Protein AF-A0A7W6S055-F1 (afdb_monomer)

Secondary structure (DSSP, 8-state):
-EE-SSHHHHHHHHHHSPTTS-EEEEPPTTHHHHH-TTHHHHHHHHHHHHHHHH-TTSPPPPEEEEEE-TT-HHHHHHHHHH----TTEEEEEEE-TTS-HHHHHHHHHHHHTTT-EEEEGGGS--

Structure (mmCIF, N/CA/C/O backbone):
data_AF-A0A7W6S055-F1
#
_entry.id   AF-A0A7W6S055-F1
#
loop_
_atom_site.group_PDB
_atom_site.id
_atom_site.type_symbol
_atom_site.label_atom_id
_atom_site.label_alt_id
_atom_site.label_comp_id
_atom_site.label_asym_id
_atom_site.label_entity_id
_atom_site.label_seq_id
_atom_site.pdbx_PDB_ins_code
_atom_site.Cartn_x
_atom_site.Cartn_y
_atom_site.Cartn_z
_atom_site.occupancy
_atom_site.B_iso_or_equiv
_atom_site.auth_seq_id
_atom_site.auth_comp_id
_atom_site.auth_asym_id
_atom_site.auth_atom_id
_atom_site.pdbx_PDB_model_num
ATOM 1 N N . MET A 1 1 ? 4.826 -8.029 9.706 1.00 84.44 1 MET A N 1
ATOM 2 C CA . MET A 1 1 ? 3.948 -7.533 8.625 1.00 84.44 1 MET A CA 1
ATOM 3 C C . MET A 1 1 ? 2.765 -8.477 8.497 1.00 84.44 1 MET A C 1
ATOM 5 O O . MET A 1 1 ? 2.973 -9.673 8.652 1.00 84.44 1 MET A O 1
ATOM 9 N N . VAL A 1 2 ? 1.556 -7.957 8.282 1.00 89.56 2 VAL A N 1
ATOM 10 C CA . VAL A 1 2 ? 0.316 -8.749 8.186 1.00 89.56 2 VAL A CA 1
ATOM 11 C C . VAL A 1 2 ? -0.125 -8.834 6.718 1.00 89.56 2 VAL A C 1
ATOM 13 O O . VAL A 1 2 ? -0.285 -7.783 6.100 1.00 89.56 2 VAL A O 1
ATOM 16 N N . PRO A 1 3 ? -0.303 -10.028 6.128 1.00 91.19 3 PRO A N 1
ATOM 17 C CA . PRO A 1 3 ? -0.855 -10.139 4.782 1.00 91.19 3 PRO A CA 1
ATOM 18 C C . PRO A 1 3 ? -2.343 -9.766 4.788 1.00 91.19 3 PRO A C 1
ATOM 20 O O . PRO A 1 3 ? -3.074 -10.168 5.692 1.00 91.19 3 PRO A O 1
ATOM 23 N N . ILE A 1 4 ? -2.787 -9.018 3.781 1.00 93.38 4 ILE A N 1
ATOM 24 C CA . ILE A 1 4 ? -4.198 -8.672 3.571 1.00 93.38 4 ILE A CA 1
ATOM 25 C C . ILE A 1 4 ? -4.603 -9.043 2.145 1.00 93.38 4 ILE A C 1
ATOM 27 O O . ILE A 1 4 ? -3.863 -8.756 1.209 1.00 93.38 4 ILE A O 1
ATOM 31 N N . ALA A 1 5 ? -5.766 -9.666 1.958 1.00 88.31 5 ALA A N 1
ATOM 32 C CA . ALA A 1 5 ? -6.339 -9.905 0.633 1.00 88.31 5 ALA A CA 1
ATOM 33 C C . ALA A 1 5 ? -7.284 -8.770 0.206 1.00 88.31 5 ALA A C 1
ATOM 35 O O . ALA A 1 5 ? -7.487 -8.548 -0.987 1.00 88.31 5 ALA A O 1
ATOM 36 N N . GLY A 1 6 ? -7.840 -8.019 1.164 1.00 90.50 6 GLY A N 1
ATOM 37 C CA . GLY A 1 6 ? -8.770 -6.931 0.877 1.00 90.50 6 GLY A CA 1
ATOM 38 C C . GLY A 1 6 ? -9.131 -6.052 2.081 1.00 90.50 6 GLY A C 1
ATOM 39 O O . GLY A 1 6 ? -8.490 -6.134 3.132 1.00 90.50 6 GLY A O 1
ATOM 40 N N . PRO A 1 7 ? -10.159 -5.193 1.930 1.00 93.69 7 PRO A N 1
ATOM 41 C CA . PRO A 1 7 ? -10.564 -4.226 2.953 1.00 93.69 7 PRO A CA 1
ATOM 42 C C . PRO A 1 7 ? -10.958 -4.841 4.300 1.00 93.69 7 PRO A C 1
ATOM 44 O O . PRO A 1 7 ? -10.636 -4.271 5.341 1.00 93.69 7 PRO A O 1
ATOM 47 N N . ASP A 1 8 ? -11.627 -5.996 4.292 1.00 94.75 8 ASP A N 1
ATOM 48 C CA . ASP A 1 8 ? -12.095 -6.647 5.521 1.00 94.75 8 ASP A CA 1
ATOM 49 C C . ASP A 1 8 ? -10.923 -7.168 6.365 1.00 94.75 8 ASP A C 1
ATOM 51 O O . ASP A 1 8 ? -10.887 -6.948 7.578 1.00 94.75 8 ASP A O 1
ATOM 55 N N . ASP A 1 9 ? -9.912 -7.762 5.722 1.00 95.75 9 ASP A N 1
ATOM 56 C CA . ASP A 1 9 ? -8.680 -8.199 6.390 1.00 95.75 9 ASP A CA 1
ATOM 57 C C . ASP A 1 9 ? -7.925 -7.013 6.992 1.00 95.75 9 ASP A C 1
ATOM 59 O O . ASP A 1 9 ? -7.429 -7.081 8.118 1.00 95.75 9 ASP A O 1
ATOM 63 N N . LEU A 1 10 ? -7.863 -5.898 6.256 1.00 96.19 10 LEU A N 1
ATOM 64 C CA . LEU A 1 10 ? -7.245 -4.667 6.733 1.00 96.19 10 LEU A CA 1
ATOM 65 C C . LEU A 1 10 ? -7.980 -4.112 7.957 1.00 96.19 10 LEU A C 1
ATOM 67 O O . LEU A 1 10 ? -7.331 -3.721 8.928 1.00 96.19 10 LEU A O 1
ATOM 71 N N . LEU A 1 11 ? -9.315 -4.087 7.935 1.00 96.50 11 LEU A N 1
ATOM 72 C CA . LEU A 1 11 ? -10.108 -3.634 9.073 1.00 96.50 11 LEU A CA 1
ATOM 73 C C . LEU A 1 11 ? -9.876 -4.534 10.293 1.00 96.50 11 LEU A C 1
ATOM 75 O O . LEU A 1 11 ? -9.621 -4.024 11.384 1.00 96.50 11 LEU A O 1
ATOM 79 N N . ALA A 1 12 ? -9.902 -5.856 10.112 1.00 96.56 12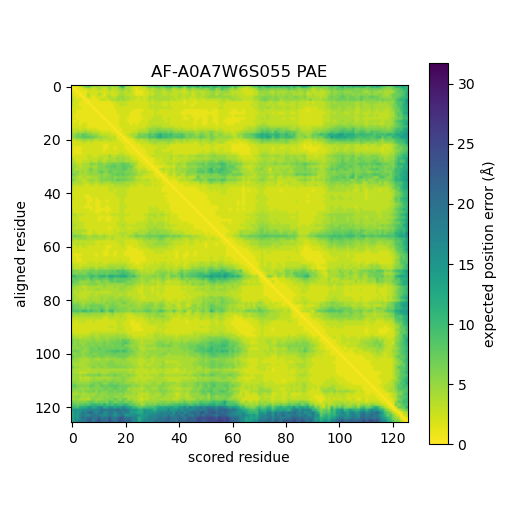 ALA A N 1
ATOM 80 C CA . ALA A 1 12 ? -9.635 -6.811 11.183 1.00 96.56 12 ALA A CA 1
ATOM 81 C C . ALA A 1 12 ? -8.229 -6.620 11.780 1.00 96.56 12 ALA A C 1
ATOM 83 O O . ALA A 1 12 ? -8.075 -6.535 13.002 1.00 96.56 12 ALA A O 1
ATOM 84 N N . ALA A 1 13 ? -7.210 -6.469 10.929 1.00 96.19 13 ALA A N 1
ATOM 85 C CA . ALA A 1 13 ? -5.837 -6.216 11.355 1.00 96.19 13 ALA A CA 1
ATOM 86 C C . ALA A 1 13 ? -5.697 -4.875 12.098 1.00 96.19 13 ALA A C 1
ATOM 88 O O . ALA A 1 13 ? -5.016 -4.801 13.121 1.00 96.19 13 ALA A O 1
ATOM 89 N N . ALA A 1 14 ? -6.373 -3.824 11.629 1.00 95.00 14 ALA A N 1
ATOM 90 C CA . ALA A 1 14 ? -6.360 -2.509 12.263 1.00 95.00 14 ALA A CA 1
ATOM 91 C C . ALA A 1 14 ? -7.051 -2.502 13.634 1.00 95.00 14 ALA A C 1
ATOM 93 O O . ALA A 1 14 ? -6.581 -1.832 14.554 1.00 95.00 14 ALA A O 1
ATOM 94 N N . LEU A 1 15 ? -8.125 -3.276 13.810 1.00 95.31 15 LEU A N 1
ATOM 95 C CA . LEU A 1 15 ? -8.798 -3.421 15.104 1.00 95.31 15 LEU A CA 1
ATOM 96 C C . LEU A 1 15 ? -7.932 -4.167 16.127 1.00 95.31 15 LEU A C 1
ATOM 98 O O . LEU A 1 15 ? -7.928 -3.800 17.307 1.00 95.31 15 LEU A O 1
ATOM 102 N N . ALA A 1 16 ? -7.180 -5.171 15.666 1.00 94.75 16 ALA A N 1
ATOM 103 C CA . ALA A 1 16 ? -6.243 -5.945 16.477 1.00 94.75 16 ALA A CA 1
ATOM 104 C C . ALA A 1 16 ? -4.921 -5.206 16.768 1.00 94.75 16 ALA A C 1
ATOM 106 O O . ALA A 1 16 ? -4.160 -5.630 17.640 1.00 94.75 16 ALA A O 1
ATOM 107 N N . ALA A 1 17 ? -4.632 -4.111 16.058 1.00 92.25 17 ALA A N 1
ATOM 108 C CA . ALA A 1 17 ? -3.391 -3.368 16.218 1.00 92.25 17 ALA A CA 1
ATOM 109 C C . ALA A 1 17 ? -3.292 -2.707 17.612 1.00 92.25 17 ALA A C 1
ATOM 111 O O . ALA A 1 17 ? -4.261 -2.086 18.077 1.00 92.25 17 ALA A O 1
ATOM 112 N N . PRO A 1 18 ? -2.118 -2.775 18.272 1.00 88.00 18 PRO A N 1
ATOM 113 C CA . PRO A 1 18 ? -1.864 -2.036 19.503 1.00 88.00 18 PRO A CA 1
ATOM 114 C C . PRO A 1 18 ? -2.034 -0.526 19.309 1.00 88.00 18 PRO A C 1
ATOM 116 O O . PRO A 1 18 ? -1.655 0.033 18.278 1.00 88.00 18 PRO A O 1
ATOM 119 N N . ALA A 1 19 ? -2.566 0.156 20.325 1.00 84.25 19 ALA A N 1
ATOM 120 C CA . ALA A 1 19 ? -2.735 1.604 20.283 1.00 84.25 19 ALA A CA 1
ATOM 121 C C . ALA A 1 19 ? -1.383 2.317 20.098 1.00 84.25 19 ALA A C 1
ATOM 123 O O . ALA A 1 19 ? -0.414 2.027 20.797 1.00 84.25 19 ALA A O 1
ATOM 124 N N . GLY A 1 20 ? -1.327 3.255 19.150 1.00 79.62 20 GLY A N 1
ATOM 125 C CA . GLY A 1 20 ? -0.132 4.058 18.867 1.00 79.62 20 GLY A CA 1
ATOM 126 C C . GLY A 1 20 ? 0.961 3.354 18.053 1.00 79.62 20 GLY A C 1
ATOM 127 O O . GLY A 1 20 ? 1.919 4.016 17.658 1.00 79.62 20 GLY A O 1
ATOM 128 N N . ALA A 1 21 ? 0.827 2.058 17.753 1.00 87.25 21 ALA A N 1
ATOM 129 C CA . ALA A 1 21 ? 1.765 1.346 16.890 1.00 87.25 21 ALA A CA 1
ATOM 130 C C . ALA A 1 21 ? 1.344 1.445 15.411 1.00 87.25 21 ALA A C 1
ATOM 132 O O . ALA A 1 21 ? 0.153 1.330 15.106 1.00 87.25 21 ALA A O 1
ATOM 133 N N . PRO A 1 22 ? 2.291 1.634 14.472 1.00 91.94 22 PRO A N 1
ATOM 134 C CA . PRO A 1 22 ? 1.979 1.550 13.054 1.00 91.94 22 PRO A CA 1
ATOM 135 C C . PRO A 1 22 ? 1.616 0.110 12.669 1.00 91.94 22 PRO A C 1
ATOM 137 O O . PRO A 1 22 ? 2.333 -0.837 12.999 1.00 91.94 22 PRO A O 1
ATOM 140 N N . LEU A 1 23 ? 0.527 -0.046 11.924 1.00 95.12 23 LEU A N 1
ATOM 141 C CA . LEU A 1 23 ? 0.138 -1.303 11.303 1.00 95.12 23 LEU A CA 1
ATOM 142 C C . LEU A 1 23 ? 0.890 -1.460 9.974 1.00 95.12 23 LEU A C 1
ATOM 144 O O . LEU A 1 23 ? 0.679 -0.685 9.044 1.00 95.12 23 LEU A O 1
ATOM 148 N N . VAL A 1 24 ? 1.749 -2.475 9.873 1.00 95.25 24 VAL A N 1
ATOM 149 C CA . VAL A 1 24 ? 2.469 -2.806 8.631 1.00 95.25 24 VAL A CA 1
ATOM 150 C C . VAL A 1 24 ? 1.768 -3.965 7.926 1.00 95.25 24 VAL A C 1
ATOM 152 O O . VAL A 1 24 ? 1.790 -5.090 8.440 1.00 95.25 24 VAL A O 1
ATOM 155 N N . VAL A 1 25 ? 1.182 -3.705 6.756 1.00 94.88 25 VAL A N 1
ATOM 156 C CA . VAL A 1 25 ? 0.444 -4.689 5.947 1.00 94.88 25 VAL A CA 1
ATOM 157 C C . VAL A 1 25 ? 1.104 -4.936 4.594 1.00 94.88 25 VAL A C 1
ATOM 159 O O . VAL A 1 25 ? 1.696 -4.026 4.022 1.00 94.88 25 VAL A O 1
ATOM 162 N N . ALA A 1 26 ? 0.974 -6.157 4.078 1.00 93.88 26 ALA A N 1
ATOM 163 C CA . ALA A 1 26 ? 1.369 -6.525 2.720 1.00 93.88 26 ALA A CA 1
ATOM 164 C C . ALA A 1 26 ? 0.132 -6.836 1.881 1.00 93.88 26 ALA A C 1
ATOM 166 O O . ALA A 1 26 ? -0.712 -7.624 2.313 1.00 93.88 26 ALA A O 1
ATOM 167 N N . GLY A 1 27 ? 0.051 -6.260 0.681 1.00 88.81 27 GLY A N 1
ATOM 168 C CA . GLY A 1 27 ? -0.920 -6.717 -0.311 1.00 88.81 27 GLY A CA 1
ATOM 169 C C . GLY A 1 27 ? -0.615 -8.129 -0.821 1.00 88.81 27 GLY A C 1
ATOM 170 O O . GLY A 1 27 ? 0.492 -8.634 -0.606 1.00 88.81 27 GLY A O 1
ATOM 171 N N . PRO A 1 28 ? -1.578 -8.783 -1.493 1.00 86.94 28 PRO A N 1
ATOM 172 C CA . PRO A 1 28 ? -1.337 -10.100 -2.060 1.00 86.94 28 PRO A CA 1
ATOM 173 C C . PRO A 1 28 ? -0.252 -10.026 -3.151 1.00 86.94 28 PRO A C 1
ATOM 175 O O . PRO A 1 28 ? -0.116 -8.993 -3.816 1.00 86.94 28 PRO A O 1
ATOM 178 N N . PRO A 1 29 ? 0.521 -11.103 -3.376 1.00 82.31 29 PRO A N 1
ATOM 179 C CA . PRO A 1 29 ? 1.461 -11.158 -4.491 1.00 82.31 29 PRO A CA 1
ATOM 180 C C . PRO A 1 29 ? 0.758 -10.833 -5.815 1.00 82.31 29 PRO A C 1
ATOM 182 O O . PRO A 1 29 ? -0.321 -11.358 -6.087 1.00 82.31 29 PRO A O 1
ATOM 185 N N . GLY A 1 30 ? 1.348 -9.948 -6.620 1.00 78.62 30 GLY A N 1
ATOM 186 C CA . GLY A 1 30 ? 0.762 -9.516 -7.893 1.00 78.62 30 GLY A CA 1
ATOM 187 C C . GLY A 1 30 ? -0.431 -8.560 -7.770 1.00 78.62 30 GLY A C 1
ATOM 188 O O . GLY A 1 30 ? -1.067 -8.275 -8.782 1.00 78.62 30 GLY A O 1
ATOM 189 N N . ALA A 1 31 ? -0.730 -8.018 -6.580 1.00 81.31 31 ALA A N 1
ATOM 190 C CA . ALA A 1 31 ? -1.868 -7.119 -6.358 1.00 81.31 31 ALA A CA 1
ATOM 191 C C . ALA A 1 31 ? -1.950 -5.966 -7.363 1.00 81.31 31 ALA A C 1
ATOM 193 O O . ALA A 1 31 ? -3.040 -5.642 -7.825 1.00 81.31 31 ALA A O 1
ATOM 194 N N . GLY A 1 32 ? -0.821 -5.354 -7.727 1.00 75.44 32 GLY A N 1
ATOM 195 C CA . GLY A 1 32 ? -0.853 -4.262 -8.696 1.00 75.44 32 GLY A CA 1
ATOM 196 C C . GLY A 1 32 ? -1.273 -4.720 -10.102 1.00 75.44 32 GLY A C 1
ATOM 197 O O . GLY A 1 32 ? -1.964 -3.977 -10.793 1.00 75.44 32 GLY A O 1
ATOM 198 N N . GLU A 1 33 ? -0.939 -5.948 -10.509 1.00 79.19 33 GLU A N 1
ATOM 199 C CA . GLU A 1 33 ? -1.369 -6.516 -11.794 1.00 79.19 33 GLU A CA 1
ATOM 200 C C . GLU A 1 33 ? -2.833 -6.967 -11.747 1.00 79.19 33 GLU A C 1
ATOM 202 O O . GLU A 1 33 ? -3.602 -6.682 -12.664 1.00 79.19 33 GLU A O 1
ATOM 207 N N . SER A 1 34 ? -3.238 -7.653 -10.674 1.00 82.50 34 SER A N 1
ATOM 208 C CA . SER A 1 34 ? -4.558 -8.286 -10.580 1.00 82.50 34 SER A CA 1
ATOM 209 C C . SER A 1 34 ? -5.672 -7.349 -10.111 1.00 82.50 34 SER A C 1
ATOM 211 O O . SER A 1 34 ? -6.829 -7.546 -10.471 1.00 82.50 34 SER A O 1
ATOM 213 N N . LEU A 1 35 ? -5.348 -6.359 -9.276 1.00 83.06 35 LEU A N 1
ATOM 214 C CA . LEU A 1 35 ? -6.308 -5.431 -8.658 1.00 83.06 35 LEU A CA 1
ATOM 215 C C . LEU A 1 35 ? -6.170 -4.005 -9.210 1.00 83.06 35 LEU A C 1
ATOM 217 O O . LEU A 1 35 ? -7.023 -3.156 -8.953 1.00 83.06 35 LEU A O 1
ATOM 221 N N . GLY A 1 36 ? -5.129 -3.763 -10.007 1.00 86.06 36 GLY A N 1
ATOM 222 C CA . GLY A 1 36 ? -4.870 -2.500 -10.678 1.00 86.06 36 GLY A CA 1
ATOM 223 C C . GLY A 1 36 ? -4.136 -1.468 -9.811 1.00 86.06 36 GLY A C 1
ATOM 224 O O . GLY A 1 36 ? -4.049 -1.596 -8.586 1.00 86.06 36 GLY A O 1
ATOM 225 N N . PRO A 1 37 ? -3.617 -0.398 -10.442 1.00 86.06 37 PRO A N 1
ATOM 226 C CA . PRO A 1 37 ? -2.755 0.583 -9.783 1.00 86.06 37 PRO A CA 1
ATOM 227 C C . PRO A 1 37 ? -3.457 1.419 -8.703 1.00 86.06 37 PRO A C 1
ATOM 229 O O . PRO A 1 37 ? -2.788 1.882 -7.784 1.00 86.06 37 PRO A O 1
ATOM 232 N N . GLY A 1 38 ? -4.786 1.571 -8.769 1.00 89.44 38 GLY A N 1
ATOM 233 C CA . GLY A 1 38 ? -5.561 2.326 -7.774 1.00 89.44 38 GLY A CA 1
ATOM 234 C C . GLY A 1 38 ? -5.998 1.531 -6.545 1.00 89.44 38 GLY A C 1
ATOM 235 O O . GLY A 1 38 ? -6.640 2.065 -5.637 1.00 89.44 38 GLY A O 1
ATOM 236 N N . TRP A 1 39 ? -5.635 0.250 -6.469 1.00 91.06 39 TRP A N 1
ATOM 237 C CA . TRP A 1 39 ? -5.976 -0.601 -5.333 1.00 91.06 39 TRP A CA 1
ATOM 238 C C . TRP A 1 39 ? -5.482 -0.070 -3.969 1.00 91.06 39 TRP A C 1
ATOM 240 O O . TRP A 1 39 ? -6.279 -0.063 -3.024 1.00 91.06 39 TRP A O 1
ATOM 250 N N . PRO A 1 40 ? -4.241 0.453 -3.826 1.00 92.50 40 PRO A N 1
ATOM 251 C CA . PRO A 1 40 ? -3.782 1.059 -2.574 1.00 92.50 40 PRO A CA 1
ATOM 252 C C . PRO A 1 40 ? -4.694 2.183 -2.077 1.00 92.50 40 PRO A C 1
ATOM 254 O O . PRO A 1 40 ? -4.977 2.277 -0.881 1.00 92.50 40 PRO A O 1
ATOM 257 N N . ARG A 1 41 ? -5.173 3.032 -2.994 1.00 91.12 41 ARG A N 1
ATOM 258 C CA . ARG A 1 41 ? -6.067 4.141 -2.660 1.00 91.12 41 ARG A CA 1
ATOM 259 C C . ARG A 1 41 ? -7.440 3.627 -2.234 1.00 91.12 41 ARG A C 1
ATOM 261 O O . ARG A 1 41 ? -7.942 4.038 -1.189 1.00 91.12 41 ARG A O 1
ATOM 268 N N . ALA A 1 42 ? -7.994 2.675 -2.984 1.00 92.19 42 ALA A N 1
ATOM 269 C CA . ALA A 1 42 ? -9.280 2.058 -2.674 1.00 92.19 42 ALA A CA 1
ATOM 270 C C . ALA A 1 42 ? -9.300 1.404 -1.279 1.00 92.19 42 ALA A C 1
ATOM 272 O O . ALA A 1 42 ? -10.286 1.531 -0.553 1.00 92.19 42 ALA A O 1
ATOM 273 N N . LEU A 1 43 ? -8.203 0.757 -0.865 1.00 93.88 43 LEU A N 1
ATOM 274 C CA . LEU A 1 43 ? -8.060 0.219 0.492 1.00 93.88 43 LEU A CA 1
ATOM 275 C C . LEU A 1 43 ? -8.119 1.304 1.569 1.00 93.88 43 LEU A C 1
ATOM 277 O O . LEU A 1 43 ? -8.788 1.128 2.590 1.00 93.88 43 LEU A O 1
ATOM 281 N N . ALA A 1 44 ? -7.409 2.413 1.357 1.00 94.25 44 ALA A N 1
ATOM 282 C CA . ALA A 1 44 ? -7.380 3.502 2.319 1.00 94.25 44 ALA A CA 1
ATOM 283 C C . ALA A 1 44 ? -8.751 4.154 2.495 1.00 94.25 44 ALA A C 1
ATOM 285 O O . ALA A 1 44 ? -9.183 4.383 3.628 1.00 94.25 44 ALA A O 1
ATOM 286 N N . ASP A 1 45 ? -9.458 4.381 1.389 1.00 94.44 45 ASP A N 1
ATOM 287 C CA . ASP A 1 45 ? -10.810 4.932 1.406 1.00 94.44 45 ASP A CA 1
ATOM 288 C C . ASP A 1 45 ? -11.804 3.963 2.070 1.00 94.44 45 ASP A C 1
ATOM 290 O O . ASP A 1 45 ? -12.642 4.383 2.875 1.00 94.44 45 ASP A O 1
ATOM 294 N N . ALA A 1 46 ? -11.672 2.655 1.822 1.00 94.81 46 ALA A N 1
ATOM 295 C CA . ALA A 1 46 ? -12.503 1.640 2.464 1.00 94.81 46 ALA A CA 1
ATOM 296 C C . ALA A 1 46 ? -12.295 1.596 3.988 1.00 94.81 46 ALA A C 1
ATOM 298 O O . ALA A 1 46 ? -13.275 1.589 4.739 1.00 94.81 46 ALA A O 1
ATOM 299 N N . LEU A 1 47 ? -11.041 1.633 4.461 1.00 95.25 47 LEU A N 1
ATOM 300 C CA . LEU A 1 47 ? -10.753 1.678 5.896 1.00 95.25 47 LEU A CA 1
ATOM 301 C C . LEU A 1 47 ? -11.302 2.963 6.524 1.00 95.25 47 LEU A C 1
ATOM 303 O O . LEU A 1 47 ? -11.972 2.898 7.553 1.00 95.25 47 LEU A O 1
ATOM 307 N N . ALA A 1 48 ? -11.074 4.119 5.894 1.00 94.31 48 ALA A N 1
ATOM 308 C CA . ALA A 1 48 ? -11.583 5.401 6.375 1.00 94.31 48 ALA A CA 1
ATOM 309 C C . ALA A 1 48 ? -13.118 5.410 6.494 1.00 94.31 48 ALA A C 1
ATOM 311 O O . ALA A 1 48 ? -13.658 5.932 7.468 1.00 94.31 48 ALA A O 1
ATOM 312 N N . GLY A 1 49 ? -13.828 4.789 5.546 1.00 94.75 49 GLY A N 1
ATOM 313 C CA . GLY A 1 49 ? -15.288 4.674 5.572 1.00 94.75 49 GLY A CA 1
ATOM 314 C C . GLY A 1 49 ? -15.837 3.640 6.567 1.00 94.75 49 GLY A C 1
ATOM 315 O O . GLY A 1 49 ? -16.975 3.770 7.037 1.00 94.75 49 GLY A O 1
ATOM 316 N N . ALA A 1 50 ? -15.070 2.598 6.890 1.00 95.81 50 ALA A N 1
ATOM 317 C CA . ALA A 1 50 ? -15.475 1.553 7.831 1.00 95.81 50 ALA A CA 1
ATOM 318 C C . ALA A 1 50 ? -15.147 1.904 9.292 1.00 95.81 50 ALA A C 1
ATOM 320 O O . ALA A 1 50 ? -15.911 1.564 10.200 1.00 95.81 50 ALA A O 1
ATOM 321 N N . TRP A 1 51 ? -14.043 2.616 9.524 1.00 95.25 51 TRP A N 1
ATOM 322 C CA . TRP A 1 51 ? -13.488 2.836 10.858 1.00 95.25 51 TRP A CA 1
ATOM 323 C C . TRP A 1 51 ? -14.442 3.514 11.858 1.00 95.25 51 TRP A C 1
ATOM 325 O O . TRP A 1 51 ? -14.602 2.970 12.952 1.00 95.25 51 TRP A O 1
ATOM 335 N N . PRO A 1 52 ? -15.158 4.611 11.520 1.00 95.56 52 PRO A N 1
ATOM 336 C CA . PRO A 1 52 ? -16.050 5.285 12.470 1.00 95.56 52 PRO A CA 1
ATOM 337 C C . PRO A 1 52 ? -17.171 4.387 13.009 1.00 95.56 52 PRO A C 1
ATOM 339 O O . PRO A 1 52 ? -17.702 4.641 14.083 1.00 95.56 52 PRO A O 1
ATOM 342 N N . ARG A 1 53 ? -17.537 3.335 12.265 1.00 95.81 53 ARG A N 1
ATOM 343 C CA . ARG A 1 53 ? -18.550 2.354 12.676 1.00 95.81 53 ARG A CA 1
ATOM 344 C C . ARG A 1 53 ? -17.955 1.233 13.525 1.00 95.81 53 ARG A C 1
ATOM 346 O O . ARG A 1 53 ? -18.600 0.779 14.462 1.00 95.81 53 ARG A O 1
ATOM 353 N N . ALA A 1 54 ? -16.749 0.782 13.191 1.00 95.75 54 ALA A N 1
ATOM 354 C CA . ALA A 1 54 ? -16.106 -0.347 13.857 1.00 95.75 54 ALA A CA 1
ATOM 355 C C . ALA A 1 54 ? -15.422 0.036 15.181 1.00 95.75 54 ALA A C 1
ATOM 357 O O . ALA A 1 54 ? -15.383 -0.771 16.107 1.00 95.75 54 ALA A O 1
ATOM 358 N N . ALA A 1 55 ? -14.882 1.255 15.278 1.00 93.31 55 ALA A N 1
ATOM 359 C CA . ALA A 1 55 ? -14.153 1.734 16.450 1.00 93.31 55 ALA A CA 1
ATOM 360 C C . ALA A 1 55 ? -14.368 3.249 16.678 1.00 93.31 55 ALA A C 1
ATOM 362 O O . ALA A 1 55 ? -13.419 4.023 16.549 1.00 93.31 55 ALA A O 1
ATOM 363 N N . PRO A 1 56 ? -15.593 3.687 17.033 1.00 92.94 56 PRO A N 1
ATOM 364 C CA . PRO A 1 56 ? -15.951 5.111 17.122 1.00 92.94 56 PRO A CA 1
ATOM 365 C C . PRO A 1 56 ? -15.111 5.907 18.132 1.00 92.94 56 PRO A C 1
ATOM 367 O O . PRO A 1 56 ? -14.810 7.073 17.903 1.00 92.94 56 PRO A O 1
ATOM 370 N N . GLU A 1 57 ? -14.685 5.267 19.222 1.00 94.19 57 GLU A N 1
ATOM 371 C CA . GLU A 1 57 ? -13.939 5.902 20.320 1.00 94.19 57 GLU A CA 1
ATOM 372 C C . GLU A 1 57 ? -12.410 5.885 20.118 1.00 94.19 57 GLU A C 1
ATOM 374 O O . GLU A 1 57 ? -11.649 6.233 21.021 1.00 94.19 57 GLU A O 1
ATOM 379 N N . ARG A 1 58 ? -11.920 5.413 18.963 1.00 89.81 58 ARG A N 1
ATOM 380 C CA . ARG A 1 58 ? -10.484 5.242 18.691 1.00 89.81 58 ARG A CA 1
ATOM 381 C C . ARG A 1 58 ? -10.102 5.885 17.365 1.00 89.81 58 ARG A C 1
ATOM 383 O O . ARG A 1 58 ? -10.810 5.752 16.374 1.00 89.81 58 ARG A O 1
ATOM 390 N N . SER A 1 59 ? -8.917 6.485 17.303 1.00 90.38 59 SER A N 1
ATOM 391 C CA . SER A 1 59 ? -8.302 6.851 16.021 1.00 90.38 59 SER A CA 1
ATOM 392 C C . SER A 1 59 ? -7.795 5.604 15.283 1.00 90.38 59 SER A C 1
ATOM 394 O O . SER A 1 59 ? -7.327 4.668 15.945 1.00 90.38 59 SER A O 1
ATOM 396 N N . PRO A 1 60 ? -7.839 5.577 13.937 1.00 92.12 60 PRO A N 1
ATOM 397 C CA . PRO A 1 60 ? -7.226 4.499 13.169 1.00 92.12 60 PRO A CA 1
ATOM 398 C C . PRO A 1 60 ? 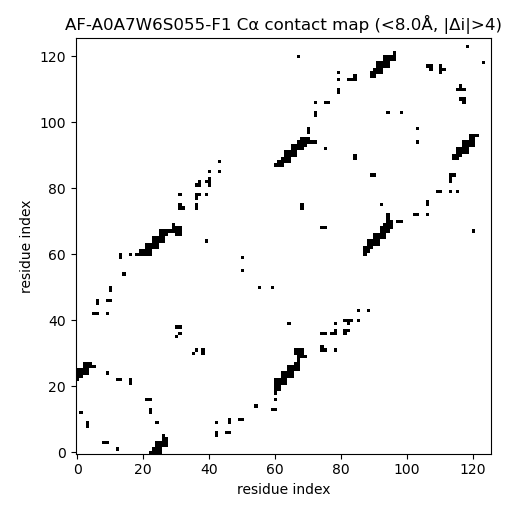-5.707 4.477 13.391 1.00 92.12 60 PRO A C 1
ATOM 400 O O . PRO A 1 60 ? -5.097 5.543 13.547 1.00 92.12 60 PRO A O 1
ATOM 403 N N . PRO A 1 61 ? -5.072 3.290 13.424 1.00 93.94 61 PRO A N 1
ATOM 404 C CA . PRO A 1 61 ? -3.621 3.208 13.508 1.00 93.94 61 PRO A CA 1
ATOM 405 C C . PRO A 1 61 ? -2.987 3.789 12.233 1.00 93.94 61 PRO A C 1
ATOM 407 O O . PRO A 1 61 ? -3.567 3.663 11.151 1.00 93.94 61 PRO A O 1
ATOM 410 N N . PRO A 1 62 ? -1.780 4.378 12.313 1.00 94.81 62 PRO A N 1
ATOM 411 C CA . PRO A 1 62 ? -1.006 4.685 11.116 1.00 94.81 62 PRO A CA 1
ATOM 412 C C . PRO A 1 62 ? -0.765 3.406 10.306 1.00 94.81 62 PRO A C 1
ATOM 414 O O . PRO A 1 62 ? -0.384 2.388 10.884 1.00 94.81 62 PRO A O 1
ATOM 417 N N . VAL A 1 63 ? -0.940 3.450 8.987 1.00 95.06 63 VAL A N 1
ATOM 418 C CA . VAL A 1 63 ? -0.793 2.280 8.109 1.00 95.06 63 VAL A CA 1
ATOM 419 C C . VAL A 1 63 ? 0.456 2.419 7.246 1.00 95.06 63 VAL A C 1
ATOM 421 O O . VAL A 1 63 ? 0.697 3.456 6.632 1.00 95.06 63 VAL A O 1
ATOM 424 N N . VAL A 1 64 ? 1.257 1.359 7.190 1.00 95.69 64 VAL A N 1
ATOM 425 C CA . VAL A 1 64 ? 2.331 1.180 6.210 1.00 95.69 64 VAL A CA 1
ATOM 426 C C . VAL A 1 64 ? 1.911 0.044 5.287 1.00 95.69 64 VAL A C 1
ATOM 428 O O . VAL A 1 64 ? 1.907 -1.114 5.700 1.00 95.69 64 VAL A O 1
ATOM 431 N N . LEU A 1 65 ? 1.534 0.381 4.057 1.00 94.81 65 LEU A N 1
ATOM 432 C CA . LEU A 1 65 ? 1.186 -0.584 3.023 1.00 94.81 65 LEU A CA 1
ATOM 433 C C . LEU A 1 65 ? 2.431 -0.923 2.208 1.00 94.81 65 LEU A C 1
ATOM 435 O O . LEU A 1 65 ? 3.039 -0.042 1.604 1.00 94.81 65 LEU A O 1
ATOM 439 N N . VAL A 1 66 ? 2.785 -2.201 2.184 1.00 93.88 66 VAL A N 1
ATOM 440 C CA . VAL A 1 66 ? 3.837 -2.758 1.339 1.00 93.88 66 VAL A CA 1
ATOM 441 C C . VAL A 1 66 ? 3.185 -3.408 0.123 1.00 93.88 66 VAL A C 1
ATOM 443 O O . VAL A 1 66 ? 2.350 -4.305 0.263 1.00 93.88 66 VAL A O 1
ATOM 446 N N . LEU A 1 67 ? 3.550 -2.937 -1.067 1.00 91.38 67 LEU A N 1
ATOM 447 C CA . LEU A 1 67 ? 3.063 -3.448 -2.341 1.00 91.38 67 LEU A CA 1
ATOM 448 C C . LEU A 1 67 ? 4.216 -4.047 -3.138 1.00 91.38 67 LEU A C 1
ATOM 450 O O . LEU A 1 67 ? 5.148 -3.337 -3.524 1.00 91.38 67 LEU A O 1
ATOM 454 N N . ASP A 1 68 ? 4.100 -5.336 -3.435 1.00 89.00 68 ASP A N 1
ATOM 455 C CA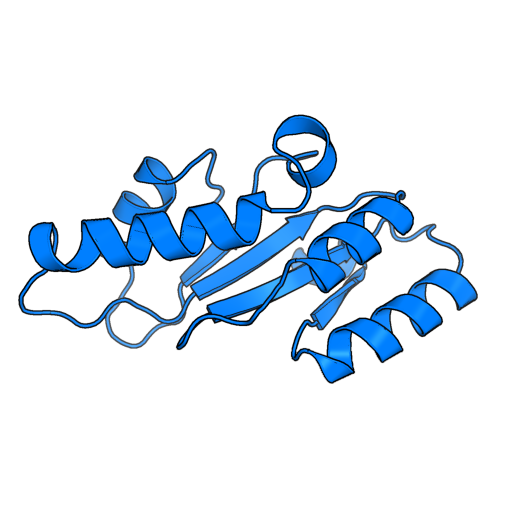 . ASP A 1 68 ? 5.013 -6.006 -4.346 1.00 89.00 68 ASP A CA 1
ATOM 456 C C . ASP A 1 68 ? 4.664 -5.696 -5.802 1.00 89.00 68 ASP A C 1
ATOM 458 O O . ASP A 1 68 ? 3.572 -6.009 -6.280 1.00 89.00 68 ASP A O 1
ATOM 462 N N . CYS A 1 69 ? 5.598 -5.037 -6.486 1.00 85.94 69 CYS A N 1
ATOM 463 C CA . CYS A 1 69 ? 5.493 -4.679 -7.897 1.00 85.94 69 CYS A CA 1
ATOM 464 C C . CYS A 1 69 ? 6.310 -5.621 -8.799 1.00 85.94 69 CYS A C 1
ATOM 466 O O . CYS A 1 69 ? 6.326 -5.426 -10.017 1.00 85.94 69 CYS A O 1
ATOM 468 N N . GLY A 1 70 ? 7.007 -6.613 -8.226 1.00 81.81 70 GLY A N 1
ATOM 469 C CA . GLY A 1 70 ? 7.839 -7.555 -8.969 1.00 81.81 70 GLY A CA 1
ATOM 470 C C . GLY A 1 70 ? 8.865 -6.852 -9.877 1.00 81.81 70 GLY A C 1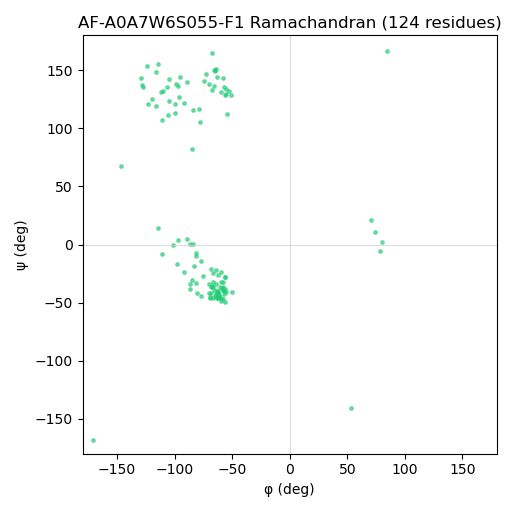
ATOM 471 O O . GLY A 1 70 ? 9.440 -5.829 -9.485 1.00 81.81 70 GLY A O 1
ATOM 472 N N . PRO A 1 71 ? 9.115 -7.361 -11.100 1.00 78.75 71 PRO A N 1
ATOM 473 C CA . PRO A 1 71 ? 10.026 -6.728 -12.059 1.00 78.75 71 PRO A CA 1
ATOM 474 C C . PRO A 1 71 ? 9.380 -5.564 -12.840 1.00 78.75 71 PR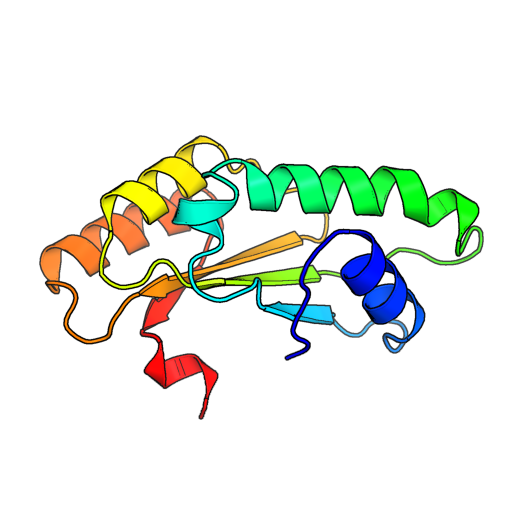O A C 1
ATOM 476 O O . PRO A 1 71 ? 10.056 -4.862 -13.599 1.00 78.75 71 PRO A O 1
ATOM 479 N N . ALA A 1 72 ? 8.067 -5.348 -12.702 1.00 80.88 72 ALA A N 1
ATOM 480 C CA . ALA A 1 72 ? 7.296 -4.440 -13.545 1.00 80.88 72 ALA A CA 1
ATOM 481 C C . ALA A 1 72 ? 7.354 -2.984 -13.043 1.00 80.88 72 ALA A C 1
ATOM 483 O O . ALA A 1 72 ? 6.427 -2.467 -12.421 1.00 80.88 72 ALA A O 1
ATOM 484 N N . VAL A 1 73 ? 8.422 -2.258 -13.389 1.00 82.69 73 VAL A N 1
ATOM 485 C CA . VAL A 1 73 ? 8.581 -0.828 -13.031 1.00 82.69 73 VAL A CA 1
ATOM 486 C C . VAL A 1 73 ? 7.429 0.044 -13.555 1.00 82.69 73 VAL A C 1
ATOM 488 O O . VAL A 1 73 ? 7.041 1.008 -12.901 1.00 82.69 73 VAL A O 1
ATOM 491 N N . GLY A 1 74 ? 6.842 -0.300 -14.708 1.00 84.19 74 GLY A N 1
ATOM 492 C CA . GLY A 1 74 ? 5.684 0.415 -15.258 1.00 84.19 74 GLY A CA 1
ATOM 493 C C . GLY A 1 74 ? 4.459 0.379 -14.339 1.00 84.19 74 GLY A C 1
ATOM 494 O O . GLY A 1 74 ? 3.765 1.383 -14.201 1.00 84.19 74 GLY A O 1
ATOM 495 N N . LEU A 1 75 ? 4.241 -0.740 -13.646 1.00 83.56 75 LEU A N 1
ATOM 496 C CA . LEU A 1 75 ? 3.164 -0.877 -12.671 1.00 83.56 75 LEU A CA 1
ATOM 497 C C . LEU A 1 75 ? 3.423 -0.013 -11.434 1.00 83.56 75 LEU A C 1
ATOM 499 O O . LEU A 1 75 ? 2.540 0.720 -10.999 1.00 83.56 75 LEU A O 1
ATOM 503 N N . ALA A 1 76 ? 4.651 -0.043 -10.914 1.00 88.81 76 ALA A N 1
ATOM 504 C CA . ALA A 1 76 ? 5.058 0.817 -9.808 1.00 88.81 76 ALA A CA 1
ATOM 505 C C . ALA A 1 76 ? 4.865 2.307 -10.146 1.00 88.81 76 ALA A C 1
ATOM 507 O O . ALA A 1 76 ? 4.389 3.075 -9.315 1.00 88.81 76 ALA A O 1
ATOM 508 N N . LEU A 1 77 ? 5.175 2.720 -11.380 1.00 89.31 77 LEU A N 1
ATOM 509 C CA . LEU A 1 77 ? 4.923 4.083 -11.852 1.00 89.31 77 LEU A CA 1
ATOM 510 C C . LEU A 1 77 ? 3.428 4.416 -11.908 1.00 89.31 77 LEU A C 1
ATOM 512 O O . LEU A 1 77 ? 3.049 5.488 -11.445 1.00 89.31 77 LEU A O 1
ATOM 516 N N . ALA A 1 78 ? 2.590 3.512 -12.421 1.00 89.75 78 ALA A N 1
ATOM 517 C CA . ALA A 1 78 ? 1.142 3.715 -12.466 1.00 89.75 78 ALA A CA 1
ATOM 518 C C . ALA A 1 78 ? 0.539 3.849 -11.057 1.00 89.75 78 ALA A C 1
ATOM 520 O O . ALA A 1 78 ? -0.295 4.719 -10.821 1.00 89.75 78 ALA A O 1
ATOM 521 N N . VAL A 1 79 ? 1.013 3.045 -10.099 1.00 90.00 79 VAL A N 1
ATOM 522 C CA . VAL A 1 79 ? 0.635 3.168 -8.683 1.00 90.00 79 VAL A CA 1
ATOM 523 C C . VAL A 1 79 ? 1.043 4.533 -8.125 1.00 90.00 79 VAL A C 1
ATOM 525 O O . VAL A 1 79 ? 0.250 5.177 -7.448 1.00 90.00 79 VAL A O 1
ATOM 528 N N . LEU A 1 80 ? 2.262 5.006 -8.413 1.00 90.88 80 LEU A N 1
ATOM 529 C CA . LEU A 1 80 ? 2.717 6.326 -7.959 1.00 90.88 80 LEU A CA 1
ATOM 530 C C . LEU A 1 80 ? 1.907 7.481 -8.554 1.00 90.88 80 LEU A C 1
ATOM 532 O O . LEU A 1 80 ? 1.759 8.504 -7.893 1.00 90.88 80 LEU A O 1
ATOM 536 N N . GLU A 1 81 ? 1.438 7.354 -9.795 1.00 90.06 81 GLU A N 1
ATOM 537 C CA . GLU A 1 81 ? 0.626 8.387 -10.447 1.00 90.06 81 GLU A CA 1
ATOM 538 C C . GLU A 1 81 ? -0.770 8.502 -9.831 1.00 90.06 81 GLU A C 1
ATOM 540 O O . GLU A 1 81 ? -1.282 9.613 -9.713 1.00 90.06 81 GLU A O 1
ATOM 545 N N . ASP A 1 82 ? -1.346 7.387 -9.384 1.00 87.00 82 ASP A N 1
ATOM 546 C CA . ASP A 1 82 ? -2.642 7.375 -8.697 1.00 87.00 82 ASP A CA 1
ATOM 547 C C . ASP A 1 82 ? -2.524 7.687 -7.190 1.00 87.00 82 ASP A C 1
ATOM 549 O O . ASP A 1 82 ? -3.488 8.070 -6.521 1.00 87.00 82 ASP A O 1
ATOM 553 N N . TRP A 1 83 ? -1.321 7.560 -6.621 1.00 89.44 83 TRP A N 1
ATOM 554 C CA . TRP A 1 83 ? -1.117 7.705 -5.187 1.00 89.44 83 TRP A CA 1
ATOM 555 C C . TRP A 1 83 ? -1.095 9.165 -4.726 1.00 89.44 83 TRP A C 1
ATOM 557 O O . TRP A 1 83 ? -0.093 9.874 -4.817 1.00 89.44 83 TRP A O 1
ATOM 567 N N . THR A 1 84 ? -2.188 9.576 -4.082 1.00 85.62 84 THR A N 1
ATOM 568 C CA . THR A 1 84 ? -2.201 10.727 -3.172 1.00 85.62 84 THR A CA 1
ATOM 569 C C . THR A 1 84 ? -2.265 10.226 -1.737 1.00 85.62 84 THR A C 1
ATOM 571 O O . THR A 1 84 ? -3.294 9.681 -1.328 1.00 85.62 84 THR A O 1
ATOM 574 N N . ALA A 1 85 ? -1.179 10.427 -0.983 1.00 81.00 85 ALA A N 1
ATOM 575 C CA . ALA A 1 85 ? -1.009 9.910 0.372 1.00 81.00 85 ALA A CA 1
ATOM 576 C C . ALA A 1 85 ? -2.175 10.314 1.301 1.00 81.00 85 ALA A C 1
ATOM 578 O O . ALA A 1 85 ? -2.324 11.497 1.627 1.00 81.00 85 ALA A O 1
ATOM 579 N N . PRO A 1 86 ? -3.003 9.353 1.755 1.00 88.88 86 PRO A N 1
ATOM 580 C CA . PRO A 1 86 ? -3.997 9.615 2.785 1.00 88.88 86 PRO A CA 1
ATOM 581 C C . PRO A 1 86 ? -3.322 9.967 4.127 1.00 88.88 86 PRO A C 1
ATOM 583 O O . PRO A 1 86 ? -2.236 9.460 4.425 1.00 88.88 86 PRO A O 1
ATOM 586 N N . PRO A 1 87 ? -3.949 10.789 4.988 1.00 88.44 87 PRO A N 1
ATOM 587 C CA . PRO A 1 87 ? -3.417 11.066 6.320 1.00 88.44 87 PRO A CA 1
ATOM 588 C C . PRO A 1 87 ? -3.181 9.779 7.121 1.00 88.44 87 PRO A C 1
ATOM 590 O O . PRO A 1 87 ? -4.064 8.930 7.220 1.00 88.44 87 PRO A O 1
ATOM 593 N N . GLY A 1 88 ? -1.986 9.632 7.698 1.00 91.62 88 GLY A N 1
ATOM 594 C CA . GLY A 1 88 ? -1.608 8.446 8.475 1.00 91.62 88 GLY A CA 1
ATOM 595 C C . GLY A 1 88 ? -1.180 7.233 7.641 1.00 91.62 88 GLY A C 1
ATOM 596 O O . GLY A 1 88 ? -0.848 6.206 8.230 1.00 91.62 88 GLY A O 1
ATOM 597 N N . TRP A 1 89 ? -1.138 7.342 6.310 1.00 94.38 89 TRP A N 1
ATOM 598 C CA . TRP A 1 89 ? -0.719 6.267 5.413 1.00 94.38 89 TRP A CA 1
ATOM 599 C C . TRP A 1 89 ? 0.678 6.492 4.841 1.00 94.38 89 TRP A C 1
ATOM 601 O O . TRP A 1 89 ? 1.064 7.603 4.481 1.00 94.38 89 TRP A O 1
ATOM 611 N N . ARG A 1 90 ? 1.427 5.400 4.712 1.00 93.75 90 ARG A N 1
ATOM 612 C CA . ARG A 1 90 ? 2.689 5.323 3.976 1.00 93.75 90 ARG A CA 1
ATOM 613 C C . ARG A 1 90 ? 2.622 4.155 3.005 1.00 93.75 90 ARG A C 1
ATOM 615 O O . ARG A 1 90 ? 2.172 3.077 3.382 1.00 93.75 90 ARG A O 1
ATOM 622 N N . LEU A 1 91 ? 3.097 4.375 1.786 1.00 94.06 91 LEU A N 1
ATOM 623 C CA . LEU A 1 91 ? 3.226 3.337 0.772 1.00 94.06 91 LEU A CA 1
ATOM 624 C C . LEU A 1 91 ? 4.706 2.983 0.601 1.00 94.06 91 LEU A C 1
ATOM 626 O O . LEU A 1 91 ? 5.571 3.862 0.547 1.00 94.06 91 LEU A O 1
ATOM 630 N N . VAL A 1 92 ? 4.979 1.687 0.538 1.00 93.88 92 VAL A N 1
ATOM 631 C CA . VAL A 1 92 ? 6.289 1.106 0.265 1.00 93.88 92 VAL A CA 1
ATOM 632 C C . VAL A 1 92 ? 6.135 0.197 -0.944 1.00 93.88 92 VAL A C 1
ATOM 634 O O . VAL A 1 92 ? 5.348 -0.744 -0.909 1.00 93.88 92 VAL A O 1
ATOM 637 N N . LEU A 1 93 ? 6.877 0.472 -2.008 1.00 92.50 93 LEU A N 1
ATOM 638 C CA . LEU A 1 93 ? 6.927 -0.383 -3.188 1.00 92.50 93 LEU A CA 1
ATOM 639 C C . LEU A 1 93 ? 8.135 -1.306 -3.068 1.00 92.50 93 LEU A C 1
ATOM 641 O O . LEU A 1 93 ? 9.256 -0.825 -2.878 1.00 92.50 93 LEU A O 1
ATOM 645 N N . THR A 1 94 ? 7.927 -2.612 -3.196 1.00 90.81 94 THR A N 1
ATOM 646 C CA . THR A 1 94 ? 9.031 -3.552 -3.385 1.00 90.81 94 THR A CA 1
ATOM 647 C C . THR A 1 94 ? 9.196 -3.905 -4.845 1.00 90.81 94 THR A C 1
ATOM 649 O O . THR A 1 94 ? 8.222 -4.111 -5.566 1.00 90.81 94 THR A O 1
ATOM 652 N N . LEU A 1 95 ? 10.452 -3.956 -5.272 1.00 88.44 95 LEU A N 1
ATOM 653 C CA . LEU A 1 95 ? 10.840 -4.401 -6.602 1.00 88.44 95 LEU A CA 1
ATOM 654 C C . LEU A 1 95 ? 11.639 -5.688 -6.507 1.00 88.44 95 LEU A C 1
ATOM 656 O O . LEU A 1 95 ? 12.319 -5.948 -5.503 1.00 88.44 95 LEU A O 1
ATOM 660 N N . ASP A 1 96 ? 11.611 -6.454 -7.588 1.00 86.31 96 ASP A N 1
ATOM 661 C CA . ASP A 1 96 ? 12.515 -7.578 -7.768 1.00 86.31 96 ASP A CA 1
ATOM 662 C C . ASP A 1 96 ? 13.980 -7.099 -7.629 1.00 86.31 96 ASP A C 1
ATOM 664 O O . ASP A 1 96 ? 14.325 -6.036 -8.172 1.00 86.31 96 ASP A O 1
ATOM 668 N N . PRO A 1 97 ? 14.842 -7.809 -6.874 1.00 84.38 97 PRO A N 1
ATOM 669 C CA . PRO A 1 97 ? 16.246 -7.430 -6.703 1.00 84.38 97 PRO A CA 1
ATOM 670 C C . PRO A 1 97 ? 17.015 -7.290 -8.025 1.00 84.38 97 PRO A C 1
ATOM 672 O O . PRO A 1 97 ? 17.929 -6.463 -8.085 1.00 84.38 97 PRO A O 1
ATOM 675 N N . ASP A 1 98 ? 16.610 -8.012 -9.072 1.00 87.62 98 ASP A N 1
ATOM 676 C CA . ASP A 1 98 ? 17.227 -7.99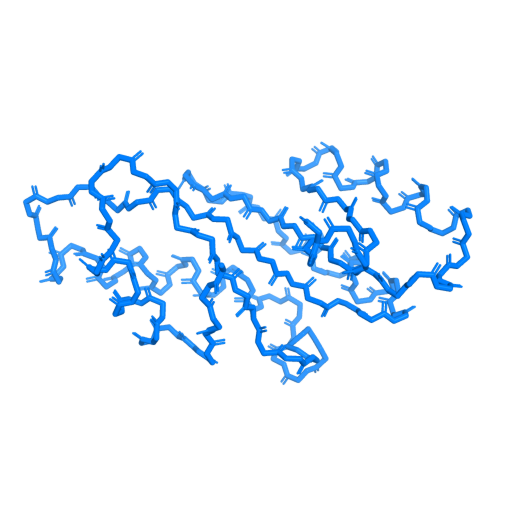4 -10.400 1.00 87.62 98 ASP A CA 1
ATOM 677 C C . ASP A 1 98 ? 16.720 -6.840 -11.284 1.00 87.62 98 ASP A C 1
ATOM 679 O O . ASP A 1 98 ? 17.174 -6.652 -12.417 1.00 87.62 98 ASP A O 1
ATOM 683 N N . THR A 1 99 ? 15.809 -6.003 -10.770 1.00 86.56 99 THR A N 1
ATOM 684 C CA . THR A 1 99 ? 15.362 -4.788 -11.461 1.00 86.56 99 THR A CA 1
ATOM 685 C C . THR A 1 99 ? 16.555 -3.888 -11.784 1.00 86.56 99 THR A C 1
ATOM 687 O O . THR A 1 99 ? 17.339 -3.518 -10.905 1.00 86.56 99 THR A O 1
ATOM 690 N N . HIS A 1 100 ? 16.657 -3.469 -13.051 1.00 89.12 100 HIS A N 1
ATOM 691 C CA . HIS A 1 100 ? 17.786 -2.685 -13.546 1.00 89.12 100 HIS A CA 1
ATOM 692 C C . HIS A 1 100 ? 18.079 -1.457 -12.650 1.00 89.12 100 HIS A C 1
ATOM 694 O O . HIS A 1 100 ? 17.175 -0.642 -12.422 1.00 89.12 100 HIS A O 1
ATOM 700 N N . PRO A 1 101 ? 19.331 -1.241 -12.188 1.00 87.50 101 PRO A N 1
ATOM 701 C CA . PRO A 1 101 ? 19.652 -0.210 -11.196 1.00 87.50 101 PRO A CA 1
ATOM 702 C C . PRO A 1 101 ? 19.221 1.204 -11.593 1.00 87.50 101 PRO A C 1
ATOM 704 O O . PRO A 1 101 ? 18.735 1.957 -10.753 1.00 87.50 101 PRO A O 1
ATOM 707 N N . ALA A 1 102 ? 19.350 1.556 -12.878 1.00 88.44 102 ALA A N 1
ATOM 708 C CA . ALA A 1 102 ? 18.921 2.863 -13.377 1.00 88.44 102 ALA A CA 1
ATOM 709 C C . ALA A 1 102 ? 17.394 3.043 -13.320 1.00 88.44 102 ALA A C 1
ATOM 711 O O . ALA A 1 102 ? 16.917 4.129 -13.001 1.00 88.44 102 ALA A O 1
ATOM 712 N N . ALA A 1 103 ? 16.627 1.977 -13.578 1.00 88.44 103 ALA A N 1
ATOM 713 C CA . ALA A 1 103 ? 15.170 2.017 -13.492 1.00 88.44 103 ALA A CA 1
ATOM 714 C C . ALA A 1 103 ? 14.722 2.136 -12.029 1.00 88.44 103 ALA A C 1
ATOM 716 O O . ALA A 1 103 ? 13.866 2.961 -11.713 1.00 88.44 103 ALA A O 1
ATOM 717 N N . ARG A 1 104 ? 15.376 1.394 -11.123 1.00 89.56 104 ARG A N 1
ATOM 718 C CA . ARG A 1 104 ? 15.161 1.514 -9.676 1.00 89.56 104 ARG A CA 1
ATOM 719 C C . ARG A 1 104 ? 15.464 2.925 -9.175 1.00 89.56 104 ARG A C 1
ATOM 721 O O . ARG A 1 104 ? 14.628 3.508 -8.501 1.00 89.56 104 ARG A O 1
ATOM 728 N N . ALA A 1 105 ? 16.610 3.498 -9.542 1.00 89.44 105 ALA A N 1
ATOM 729 C CA . ALA A 1 105 ? 16.990 4.849 -9.127 1.00 89.44 105 ALA A CA 1
ATOM 730 C C . ALA A 1 105 ? 16.003 5.918 -9.632 1.00 89.44 105 ALA A C 1
ATOM 732 O O . ALA A 1 105 ? 15.594 6.792 -8.867 1.00 89.44 105 ALA A O 1
ATOM 733 N N . ALA A 1 106 ? 15.574 5.826 -10.896 1.00 89.19 106 ALA A N 1
ATOM 734 C CA . ALA A 1 106 ? 14.576 6.734 -11.460 1.00 89.19 106 ALA A CA 1
ATOM 735 C C . ALA A 1 106 ? 13.218 6.623 -10.745 1.00 89.19 106 ALA A C 1
ATOM 737 O O . ALA A 1 106 ? 12.573 7.640 -10.477 1.00 89.19 106 ALA A O 1
ATOM 738 N N . LEU A 1 107 ? 12.801 5.399 -10.406 1.00 91.75 107 LEU A N 1
ATOM 739 C CA . LEU A 1 107 ? 11.576 5.149 -9.655 1.00 91.75 107 LEU A CA 1
ATOM 740 C C . LEU A 1 107 ? 11.671 5.690 -8.222 1.00 91.75 107 LEU A C 1
ATOM 742 O O . LEU A 1 107 ? 10.761 6.397 -7.799 1.00 91.75 107 LEU A O 1
ATOM 746 N N . THR A 1 108 ? 12.774 5.444 -7.508 1.00 91.81 108 THR A N 1
ATOM 747 C CA . THR A 1 108 ? 13.016 5.983 -6.159 1.00 91.81 108 THR A CA 1
ATOM 748 C C . THR A 1 108 ? 12.922 7.509 -6.145 1.00 91.81 108 THR A C 1
ATOM 750 O O . THR A 1 108 ? 12.140 8.060 -5.377 1.00 91.81 108 THR A O 1
ATOM 753 N N . ALA A 1 109 ? 13.607 8.196 -7.065 1.00 89.62 109 ALA A N 1
ATOM 754 C CA . ALA A 1 109 ? 13.563 9.659 -7.158 1.00 89.62 109 ALA A CA 1
ATOM 755 C C . ALA A 1 109 ? 12.156 10.211 -7.477 1.00 89.62 109 ALA A C 1
ATOM 757 O O . ALA A 1 109 ? 11.826 11.359 -7.165 1.00 89.62 109 ALA A O 1
ATOM 758 N N . ARG A 1 110 ? 11.298 9.424 -8.139 1.00 90.75 110 ARG A N 1
ATOM 759 C CA . ARG A 1 110 ? 9.895 9.796 -8.368 1.00 90.75 110 ARG A CA 1
ATOM 760 C C . ARG A 1 110 ? 9.022 9.515 -7.148 1.00 90.75 110 ARG A C 1
ATOM 762 O O . ARG A 1 110 ? 8.206 10.365 -6.810 1.00 90.75 110 ARG A O 1
ATOM 769 N N . ALA A 1 111 ? 9.225 8.381 -6.488 1.00 90.94 111 ALA A N 1
ATOM 770 C CA . ALA A 1 111 ? 8.504 7.977 -5.288 1.00 90.94 111 ALA A CA 1
ATOM 771 C C . ALA A 1 111 ? 8.733 8.956 -4.122 1.00 90.94 111 ALA A C 1
ATOM 773 O O . ALA A 1 111 ? 7.776 9.374 -3.471 1.00 90.94 111 ALA A O 1
ATOM 774 N N . GLU A 1 112 ? 9.971 9.420 -3.929 1.00 89.38 112 GLU A N 1
ATOM 775 C CA . GLU A 1 112 ? 10.331 10.385 -2.880 1.00 89.38 112 GLU A CA 1
ATOM 776 C C . GLU A 1 112 ? 9.542 11.697 -2.983 1.00 89.38 112 GLU A C 1
ATOM 778 O O . GLU A 1 112 ? 9.123 12.249 -1.966 1.00 89.38 112 GLU A O 1
ATOM 783 N N . ARG A 1 113 ? 9.252 12.168 -4.204 1.00 87.25 113 ARG A N 1
ATOM 784 C CA . ARG A 1 113 ? 8.470 13.398 -4.431 1.00 87.25 113 ARG A CA 1
ATOM 785 C C . ARG A 1 113 ? 7.028 13.310 -3.933 1.00 87.25 113 ARG A C 1
ATOM 787 O O . ARG A 1 113 ? 6.417 14.346 -3.692 1.00 87.25 113 ARG A O 1
ATOM 794 N N . VAL A 1 114 ? 6.499 12.099 -3.784 1.00 86.19 114 VAL A N 1
ATOM 795 C CA . VAL A 1 114 ? 5.142 11.825 -3.287 1.00 86.19 114 VAL A CA 1
ATOM 796 C C . VAL A 1 114 ? 5.153 11.084 -1.942 1.00 86.19 114 VAL A C 1
ATOM 798 O O . VAL A 1 114 ? 4.127 10.565 -1.507 1.00 86.19 114 VAL A O 1
ATOM 801 N N . GLY A 1 115 ? 6.307 11.041 -1.261 1.00 83.56 115 GLY A N 1
ATOM 802 C CA . GLY A 1 115 ? 6.454 10.431 0.065 1.00 83.56 115 GLY A CA 1
ATOM 803 C C . GLY A 1 115 ? 6.355 8.901 0.083 1.00 83.56 115 GLY A C 1
ATOM 804 O O . GLY A 1 115 ? 6.058 8.323 1.129 1.00 83.56 115 GLY A O 1
ATOM 805 N N . VAL A 1 116 ? 6.584 8.244 -1.057 1.00 90.25 116 VAL A N 1
ATOM 806 C CA . VAL A 1 116 ? 6.576 6.782 -1.203 1.00 90.25 116 VAL A CA 1
ATOM 807 C C . VAL A 1 116 ? 8.004 6.249 -1.121 1.00 90.25 116 VAL A C 1
ATOM 809 O O . VAL A 1 116 ? 8.925 6.809 -1.713 1.00 90.25 116 VAL A O 1
ATOM 812 N N . MET A 1 117 ? 8.197 5.152 -0.389 1.00 89.75 117 MET A N 1
ATOM 813 C CA . MET A 1 117 ? 9.496 4.485 -0.267 1.00 89.75 117 MET A CA 1
ATOM 814 C C . MET A 1 117 ? 9.606 3.340 -1.277 1.00 89.75 117 MET A C 1
ATOM 816 O O . MET A 1 117 ? 8.628 2.641 -1.526 1.00 89.75 117 MET A O 1
ATO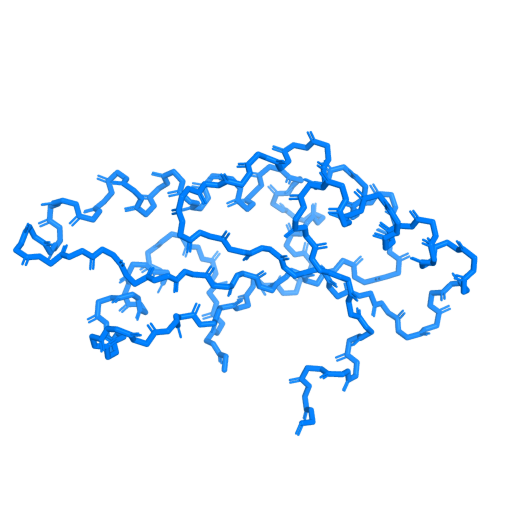M 820 N N . VAL A 1 118 ? 10.797 3.117 -1.831 1.00 86.50 118 VAL A N 1
ATOM 821 C CA . VAL A 1 118 ? 11.075 1.995 -2.741 1.00 86.50 118 VAL A CA 1
ATOM 822 C C . VAL A 1 118 ? 12.170 1.128 -2.134 1.00 86.50 118 VAL A C 1
ATOM 824 O O . VAL A 1 118 ? 13.247 1.635 -1.826 1.00 86.50 118 VAL A O 1
ATOM 827 N N . LEU A 1 119 ? 11.905 -0.168 -1.974 1.00 86.50 119 LEU A N 1
ATOM 828 C CA . LEU A 1 119 ? 12.834 -1.147 -1.407 1.00 86.50 119 LEU A CA 1
ATOM 829 C C . LEU A 1 119 ? 13.067 -2.304 -2.388 1.00 86.50 119 LEU A C 1
ATOM 831 O O . LEU A 1 119 ? 12.217 -2.632 -3.212 1.00 86.50 119 LEU A O 1
ATOM 835 N N . ALA A 1 120 ? 14.228 -2.951 -2.296 1.00 79.44 120 ALA A N 1
ATOM 836 C CA . ALA A 1 120 ? 14.406 -4.264 -2.912 1.00 79.44 120 ALA A CA 1
ATOM 837 C C . ALA A 1 120 ? 13.665 -5.309 -2.064 1.00 79.44 120 ALA A C 1
ATOM 839 O O . ALA A 1 120 ? 13.722 -5.238 -0.837 1.00 79.44 120 ALA A O 1
ATOM 840 N N . SER A 1 121 ? 13.009 -6.287 -2.690 1.00 72.56 121 SER A N 1
ATOM 841 C CA . SER A 1 121 ? 12.162 -7.271 -1.989 1.00 72.56 121 SER A CA 1
ATOM 842 C C . SER A 1 121 ? 12.894 -8.052 -0.883 1.00 72.56 121 SER A C 1
ATOM 844 O O . SER A 1 121 ? 12.298 -8.394 0.135 1.00 72.56 121 SER A O 1
ATOM 846 N N . CYS A 1 122 ? 14.213 -8.244 -0.999 1.00 58.97 122 CYS A N 1
ATOM 847 C CA . CYS A 1 122 ? 15.035 -8.865 0.048 1.00 58.97 122 CYS A CA 1
ATOM 848 C C . CYS A 1 122 ? 15.194 -8.012 1.324 1.00 58.97 122 CYS A C 1
ATOM 850 O O . CYS A 1 122 ? 15.504 -8.555 2.380 1.00 58.97 122 CYS A O 1
ATOM 852 N N . ALA A 1 123 ? 14.983 -6.693 1.256 1.00 57.53 123 ALA A N 1
ATOM 853 C CA . ALA A 1 123 ? 15.252 -5.763 2.356 1.00 57.53 123 ALA A CA 1
ATOM 854 C C . ALA A 1 123 ? 14.137 -5.695 3.417 1.00 57.53 123 ALA A C 1
ATOM 856 O O . ALA A 1 123 ? 14.337 -5.075 4.454 1.00 57.53 123 ALA A O 1
ATOM 857 N N . ILE A 1 124 ? 12.971 -6.305 3.171 1.00 54.50 124 ILE A N 1
ATOM 858 C CA . ILE A 1 124 ? 11.830 -6.293 4.110 1.00 54.50 124 ILE A CA 1
ATOM 859 C C . ILE A 1 124 ? 11.760 -7.577 4.959 1.00 54.50 124 ILE A C 1
ATOM 861 O O . ILE A 1 124 ? 11.090 -7.607 5.989 1.00 54.50 124 ILE A O 1
ATOM 865 N N . LEU A 1 125 ? 12.462 -8.638 4.546 1.00 47.56 125 LEU A N 1
ATOM 866 C CA . LEU A 1 125 ? 12.483 -9.943 5.224 1.00 47.56 125 LEU A CA 1
ATOM 867 C C . LEU A 1 125 ? 13.685 -10.131 6.171 1.00 47.56 125 LEU A C 1
ATOM 869 O O . LEU A 1 125 ? 13.850 -11.220 6.717 1.00 47.56 125 LEU A O 1
ATOM 873 N N . SER A 1 126 ? 14.520 -9.098 6.337 1.00 39.75 126 SER A N 1
ATOM 874 C CA . SER A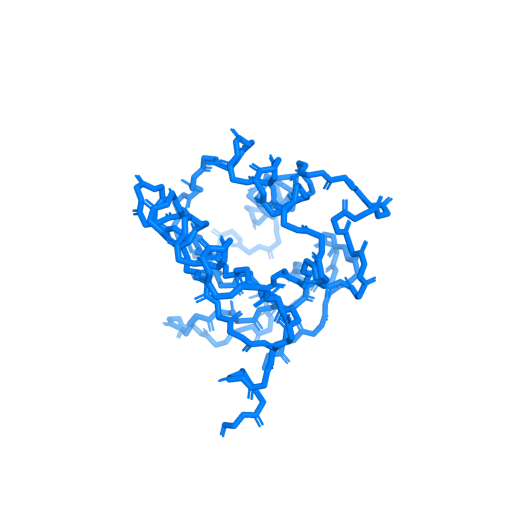 1 126 ? 15.667 -9.062 7.263 1.00 39.75 126 SER A CA 1
ATOM 875 C C . SER A 1 126 ? 15.326 -8.239 8.499 1.00 3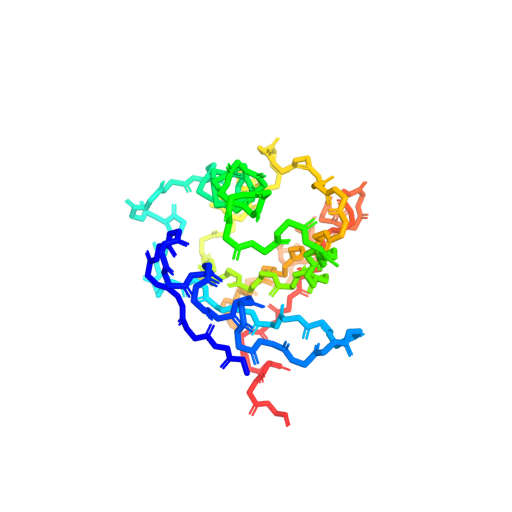9.75 126 SER A C 1
ATOM 877 O O . SER A 1 126 ? 15.724 -8.659 9.606 1.00 39.75 126 SER A O 1
#

Sequence (126 aa):
MVPIAGPDDLLAAALAAPAGAPLVVAGPPGAGESLGPGWPRALADALAGAWPRAAPERSPPPVVLVLDCGPAVGLALAVLEDWTAPPGWRLVLTLDPDTHPAARAALTARAERVGVMVLASCAILS

Solvent-accessible surface area (backbone atoms only — not comparable to full-atom values): 7106 Å² total; per-residue (Å²): 120,45,82,27,91,49,54,68,48,46,47,54,51,53,72,70,44,60,87,91,42,71,44,44,35,28,53,44,88,51,35,49,76,79,61,33,45,55,41,70,56,53,41,52,54,46,42,65,71,45,40,66,76,78,41,66,95,53,81,81,55,37,37,36,42,36,39,48,38,47,74,44,61,69,54,49,49,47,26,56,74,63,54,71,74,53,91,60,49,39,48,33,40,27,29,37,76,84,45,54,67,70,60,51,52,55,47,39,63,54,30,54,79,63,66,29,45,68,44,47,53,73,70,79,81,112

Radius of gyration: 14.42 Å; Cα contacts (8 Å, |Δi|>4): 200; chains: 1; bounding box: 38×25×36 Å

Foldseek 3Di:
DAEDAALVSVLVQQVVDDPQDEREYEYDVCCCVPVHLCRVVVSVVSNVVCVCVPPVPGDTHQYEYEYEPELPLVSLVSNLVNDQADPSYEYEYEYAPPRDPVSQVVSQVSCVVRRYHYDHPVVVVD

pLDDT: mean 88.17, std 9.01, range [39.75, 96.56]

Nearest PDB structures (foldseek):
  3ewb-assembly1_X-2  TM=4.456E-01  e=6.869E+00  Listeria monocytogenes serotype 4b str. F2365
  6e7t-assembly2_D  TM=3.866E-01  e=4.382E+00  Rattus norvegicus
  6e7w-assembly1_B  TM=3.390E-01  e=5.665E+00  Rattus norvegicus

Mean predicted aligned error: 4.47 Å

Organism: NCBI:txid391922